Protein AF-A0AA36AF58-F1 (afdb_monomer_lite)

pLDDT: mean 74.73, std 19.26, range [40.38, 96.19]

Sequence (123 aa):
MTAHLLDTKTHTSQHVILAGSQFRGYHTSDVLAQVMVDTHYIFHLQDKVTKTPTDNGKQFLGAFMQFGREVEILPDIPETSADPNVEGVADVDLDEDPEAGDVDEVEYITIEAVLDESSCQCT

Structure (mmCIF, N/CA/C/O backbone):
data_AF-A0AA36AF58-F1
#
_entry.id   AF-A0AA36AF58-F1
#
loop_
_atom_site.group_PDB
_atom_site.id
_atom_site.type_symbol
_atom_site.label_atom_id
_atom_site.label_alt_id
_atom_site.label_comp_id
_atom_site.label_asym_id
_atom_site.label_entity_id
_atom_site.label_seq_id
_atom_site.pdbx_PDB_ins_code
_atom_site.Cartn_x
_atom_site.Cartn_y
_atom_site.Cartn_z
_atom_site.occupancy
_atom_site.B_iso_or_equiv
_atom_site.auth_seq_id
_atom_site.auth_comp_id
_atom_site.auth_asym_id
_atom_site.auth_atom_id
_atom_site.pdbx_PDB_model_num
ATOM 1 N N . MET A 1 1 ? 4.084 0.198 2.523 1.00 91.25 1 MET A N 1
ATOM 2 C CA . MET A 1 1 ? 2.633 0.074 2.753 1.00 91.25 1 MET A CA 1
ATOM 3 C C . MET A 1 1 ? 2.387 -0.274 4.209 1.00 91.25 1 MET A C 1
ATOM 5 O O . MET A 1 1 ? 2.992 -1.212 4.722 1.00 91.25 1 MET A O 1
ATOM 9 N N . THR A 1 2 ? 1.503 0.479 4.850 1.00 96.19 2 THR A N 1
ATOM 10 C CA . THR A 1 2 ? 1.116 0.291 6.250 1.00 96.19 2 THR A CA 1
ATOM 11 C C . THR A 1 2 ? -0.396 0.142 6.287 1.00 96.19 2 THR A C 1
ATOM 13 O O . THR A 1 2 ? -1.096 0.931 5.655 1.00 96.19 2 THR A O 1
ATOM 16 N N . ALA A 1 3 ? -0.905 -0.859 6.998 1.00 95.25 3 ALA A N 1
ATOM 17 C CA . ALA A 1 3 ? -2.329 -0.949 7.285 1.00 95.25 3 ALA A CA 1
ATOM 18 C C . ALA A 1 3 ? -2.625 -0.237 8.601 1.00 95.25 3 ALA A C 1
ATOM 20 O O . ALA A 1 3 ? -1.914 -0.426 9.589 1.00 95.25 3 ALA A O 1
ATOM 21 N N . HIS A 1 4 ? -3.691 0.556 8.602 1.00 94.81 4 HIS A N 1
ATOM 22 C CA . HIS A 1 4 ? -4.229 1.211 9.786 1.00 94.81 4 HIS A CA 1
ATOM 23 C C . HIS A 1 4 ? -5.591 0.599 10.102 1.00 94.81 4 HIS A C 1
ATOM 25 O O . HIS A 1 4 ? -6.449 0.506 9.225 1.00 94.81 4 HIS A O 1
ATOM 31 N N . LEU A 1 5 ? -5.780 0.165 11.344 1.00 94.12 5 LEU A N 1
ATOM 32 C CA . LEU A 1 5 ? -7.012 -0.455 11.815 1.00 94.12 5 LEU A CA 1
ATOM 33 C C . LEU A 1 5 ? -7.519 0.313 13.031 1.00 94.12 5 LEU A C 1
ATOM 35 O O . LEU A 1 5 ? -6.743 0.672 13.912 1.00 94.12 5 LEU A O 1
ATOM 39 N N . LEU A 1 6 ? -8.827 0.542 13.089 1.00 93.38 6 LEU A N 1
ATOM 40 C CA . LEU A 1 6 ? -9.479 1.112 14.261 1.00 93.38 6 LEU A CA 1
ATOM 41 C C . LEU A 1 6 ? -10.153 -0.016 15.045 1.00 93.38 6 LEU A C 1
ATOM 43 O O . LEU A 1 6 ? -11.035 -0.698 14.521 1.00 93.38 6 LEU A O 1
ATOM 47 N N . ASP A 1 7 ? -9.754 -0.212 16.298 1.00 92.69 7 ASP A N 1
ATOM 48 C CA . ASP A 1 7 ? -10.428 -1.156 17.187 1.00 92.69 7 ASP A CA 1
ATOM 49 C C . ASP A 1 7 ? -11.787 -0.580 17.606 1.00 92.69 7 ASP A C 1
ATOM 51 O O . ASP A 1 7 ? -11.874 0.456 18.263 1.00 92.69 7 ASP A O 1
ATOM 55 N N . THR A 1 8 ? -12.863 -1.269 17.234 1.00 90.62 8 THR A N 1
ATOM 56 C CA . THR A 1 8 ? -14.245 -0.844 17.504 1.00 90.62 8 THR A CA 1
ATOM 57 C C . THR A 1 8 ? -14.632 -0.887 18.981 1.00 90.62 8 THR A C 1
ATOM 59 O O . THR A 1 8 ? -15.595 -0.230 19.366 1.00 90.62 8 THR A O 1
ATOM 62 N N . LYS A 1 9 ? -13.912 -1.645 19.817 1.00 94.62 9 LYS A N 1
ATOM 63 C CA . LYS A 1 9 ? -14.191 -1.758 21.257 1.00 94.62 9 LYS A CA 1
ATOM 64 C C . LYS A 1 9 ? -13.426 -0.723 22.063 1.00 94.62 9 LYS A C 1
ATOM 66 O O . LYS A 1 9 ? -13.968 -0.155 23.004 1.00 94.62 9 LYS A O 1
ATOM 71 N N . THR A 1 10 ? -12.157 -0.514 21.721 1.00 94.19 10 THR A N 1
ATOM 72 C CA . THR A 1 10 ? -11.276 0.394 22.468 1.00 94.19 10 THR A CA 1
ATOM 73 C C . THR A 1 10 ? -11.196 1.788 21.850 1.00 94.19 10 THR A C 1
ATOM 75 O O . THR A 1 10 ? -10.675 2.696 22.490 1.00 94.19 10 THR A O 1
ATOM 78 N N . HIS A 1 11 ? -11.711 1.972 20.628 1.00 91.00 11 HIS A N 1
ATOM 79 C CA . HIS A 1 11 ? -11.574 3.189 19.819 1.00 91.00 11 HIS A CA 1
ATOM 80 C C . HIS A 1 11 ? -10.115 3.620 19.601 1.00 91.00 11 HIS A C 1
ATOM 82 O O . HIS A 1 11 ? -9.834 4.790 19.345 1.00 91.00 11 HIS A O 1
ATOM 88 N N . THR A 1 12 ? -9.174 2.677 19.686 1.00 95.50 12 THR A N 1
ATOM 89 C CA . THR A 1 12 ? -7.751 2.944 19.467 1.00 95.50 12 THR A CA 1
ATOM 90 C C . THR A 1 12 ? -7.348 2.624 18.034 1.00 95.50 12 THR A C 1
ATOM 92 O O . THR A 1 12 ? -7.812 1.652 17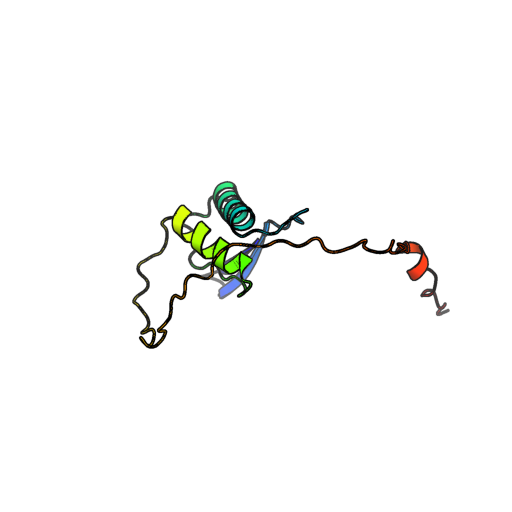.435 1.00 95.50 12 THR A O 1
ATOM 95 N N . SER A 1 13 ? -6.484 3.468 17.472 1.00 92.88 13 SER A N 1
ATOM 96 C CA . SER A 1 13 ? -5.880 3.228 16.165 1.00 92.88 13 SER A CA 1
ATOM 97 C C . SER A 1 13 ? -4.637 2.361 16.332 1.00 92.88 13 SER A C 1
ATOM 99 O O . SER A 1 13 ? -3.768 2.655 17.154 1.00 92.88 13 SER A O 1
ATOM 101 N N . GLN A 1 14 ? -4.556 1.299 15.545 1.00 95.19 14 GLN A N 1
ATOM 102 C CA . GLN A 1 14 ? -3.426 0.386 15.466 1.00 95.19 14 GLN A CA 1
ATOM 103 C C . GLN A 1 14 ? -2.859 0.429 14.050 1.00 95.19 14 GLN A C 1
ATOM 105 O O . GLN A 1 14 ? -3.570 0.726 13.088 1.00 95.19 14 GLN A O 1
ATOM 110 N N . HIS A 1 15 ? -1.570 0.141 13.913 1.00 95.19 15 HIS A N 1
ATOM 111 C CA . HIS A 1 15 ? -0.919 0.115 12.612 1.00 95.19 15 HIS A CA 1
ATOM 112 C C . HIS A 1 15 ? 0.062 -1.046 12.509 1.00 95.19 15 HIS A C 1
ATOM 114 O O . HIS A 1 15 ? 0.666 -1.459 13.498 1.00 95.19 15 HIS A O 1
ATOM 120 N N . VAL A 1 16 ? 0.218 -1.561 11.295 1.00 95.69 16 VAL A N 1
ATOM 121 C CA . VAL A 1 16 ? 1.162 -2.630 10.976 1.00 95.69 16 VAL A CA 1
ATOM 122 C C . VAL A 1 16 ? 1.826 -2.346 9.637 1.00 95.69 16 VAL A C 1
ATOM 124 O O . VAL A 1 16 ? 1.170 -1.959 8.668 1.00 95.69 16 VAL A O 1
ATOM 127 N N . ILE A 1 17 ? 3.143 -2.524 9.585 1.00 95.75 17 ILE A N 1
ATOM 128 C CA . ILE A 1 17 ? 3.919 -2.392 8.352 1.00 95.75 17 ILE A CA 1
ATOM 129 C C . ILE A 1 17 ? 3.752 -3.689 7.560 1.00 95.75 17 ILE A C 1
ATOM 131 O O . ILE A 1 17 ? 4.092 -4.760 8.053 1.00 95.75 17 ILE A O 1
ATOM 135 N N . LEU A 1 18 ? 3.225 -3.584 6.342 1.00 94.81 18 LEU A N 1
ATOM 136 C CA . LEU A 1 18 ? 2.992 -4.727 5.455 1.00 94.81 18 LEU A CA 1
ATOM 137 C C . LEU A 1 18 ? 4.123 -4.895 4.440 1.00 94.81 18 LEU A C 1
ATOM 139 O O . LEU A 1 18 ? 4.572 -6.002 4.169 1.00 94.81 18 LEU A O 1
ATOM 143 N N . ALA A 1 19 ? 4.594 -3.778 3.890 1.00 92.44 19 ALA A N 1
ATOM 144 C CA . ALA A 1 19 ? 5.669 -3.748 2.909 1.00 92.44 19 ALA A CA 1
ATOM 145 C C . ALA A 1 19 ? 6.547 -2.516 3.138 1.00 92.44 19 ALA A C 1
ATOM 147 O O . ALA A 1 19 ? 6.036 -1.431 3.426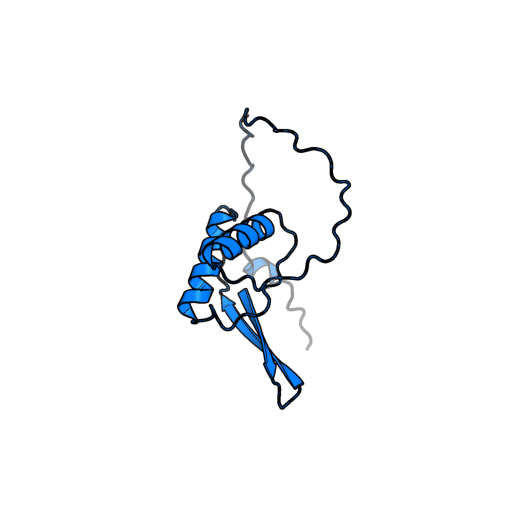 1.00 92.44 19 ALA A O 1
ATOM 148 N N . GLY A 1 20 ? 7.857 -2.671 2.982 1.00 88.75 20 GLY A N 1
ATOM 149 C CA . GLY A 1 20 ? 8.841 -1.623 3.265 1.00 88.75 20 GLY A CA 1
ATOM 150 C C . GLY A 1 20 ? 10.177 -1.884 2.582 1.00 88.75 20 GLY A C 1
ATOM 151 O O . GLY A 1 20 ? 11.226 -1.688 3.184 1.00 88.75 20 GLY A O 1
ATOM 152 N N . SER A 1 21 ? 10.144 -2.401 1.356 1.00 81.38 21 SER A N 1
ATOM 153 C CA . SER A 1 21 ? 11.344 -2.648 0.564 1.00 81.38 21 SER A CA 1
ATOM 154 C C . SER A 1 21 ? 11.783 -1.388 -0.169 1.00 81.38 21 SER A C 1
ATOM 156 O O . SER A 1 21 ? 10.965 -0.663 -0.736 1.00 81.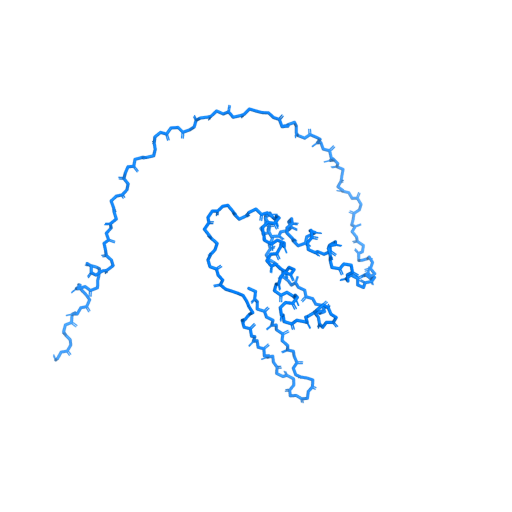38 21 SER A O 1
ATOM 158 N N . GLN A 1 22 ? 13.093 -1.168 -0.214 1.00 80.19 22 GLN A N 1
ATOM 159 C CA . GLN A 1 22 ? 13.678 -0.202 -1.129 1.00 80.19 22 GLN A CA 1
ATOM 160 C C . GLN A 1 22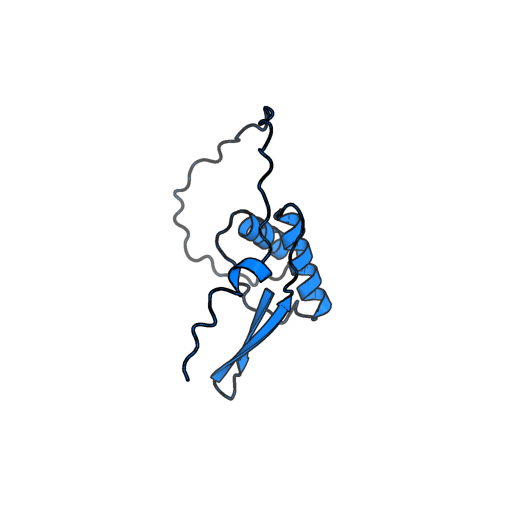 ? 13.616 -0.770 -2.549 1.00 80.19 22 GLN A C 1
ATOM 162 O O . GLN A 1 22 ? 14.172 -1.834 -2.823 1.00 80.19 22 GLN A O 1
ATOM 167 N N . PHE A 1 23 ? 12.954 -0.060 -3.456 1.00 71.88 23 PHE A N 1
ATOM 168 C CA . PHE A 1 23 ? 13.021 -0.372 -4.878 1.00 71.88 23 PHE A CA 1
ATOM 169 C C . PHE A 1 23 ? 14.351 0.134 -5.431 1.00 71.88 23 PHE A C 1
ATOM 171 O O . PHE A 1 23 ? 14.722 1.284 -5.202 1.00 71.88 23 PHE A O 1
ATOM 178 N N . ARG A 1 24 ? 15.078 -0.727 -6.144 1.00 72.69 24 ARG A N 1
ATOM 179 C CA . ARG A 1 24 ? 16.239 -0.328 -6.947 1.00 72.69 24 ARG A CA 1
ATOM 180 C C . ARG A 1 24 ? 15.774 -0.201 -8.398 1.00 72.69 24 ARG A C 1
ATOM 182 O O . ARG A 1 24 ? 15.177 -1.143 -8.908 1.00 72.69 24 ARG A O 1
ATOM 189 N N . GLY A 1 25 ? 16.035 0.938 -9.039 1.00 78.19 25 GLY A N 1
ATOM 190 C CA . GLY A 1 25 ? 15.553 1.248 -10.393 1.00 78.19 25 GLY A CA 1
ATOM 191 C C . GLY A 1 25 ? 14.362 2.213 -10.410 1.00 78.19 25 GLY A C 1
ATOM 192 O O . GLY A 1 25 ? 14.075 2.867 -9.409 1.00 78.19 25 GLY A O 1
ATOM 193 N N . TYR A 1 26 ? 13.689 2.329 -11.559 1.00 78.62 26 TYR A N 1
ATOM 194 C CA . TYR A 1 26 ? 12.589 3.279 -11.751 1.00 78.62 26 TYR A CA 1
ATOM 195 C C . TYR A 1 26 ? 11.336 2.890 -10.953 1.00 78.62 26 TYR A C 1
ATOM 197 O O . TYR A 1 26 ? 10.873 1.752 -10.998 1.00 78.62 26 TYR A O 1
ATOM 205 N N . HIS A 1 27 ? 10.754 3.866 -10.255 1.00 83.06 27 HIS A N 1
ATOM 206 C CA . HIS A 1 27 ? 9.483 3.734 -9.536 1.00 83.06 27 HIS A CA 1
ATOM 207 C C . HIS A 1 27 ? 8.305 4.030 -10.471 1.00 83.06 27 HIS A C 1
ATOM 209 O O . HIS A 1 27 ? 7.588 5.015 -10.289 1.00 83.06 27 HIS A O 1
ATOM 215 N N . THR A 1 28 ? 8.156 3.239 -11.527 1.00 92.00 28 THR A N 1
ATOM 216 C CA . THR A 1 28 ? 7.048 3.398 -12.470 1.00 92.00 28 THR A CA 1
ATOM 217 C C . THR A 1 28 ? 5.730 2.936 -11.848 1.00 92.00 28 THR A C 1
ATOM 219 O O . THR A 1 28 ? 5.707 2.137 -10.905 1.00 92.00 28 THR A O 1
ATOM 222 N N . SER A 1 29 ? 4.615 3.483 -12.336 1.00 91.81 29 SER A N 1
ATOM 223 C CA . SER A 1 29 ? 3.293 3.213 -11.767 1.00 91.81 29 SER A CA 1
ATOM 224 C C . SER A 1 29 ? 2.908 1.734 -11.797 1.00 91.81 29 SER A C 1
ATOM 226 O O . SER A 1 29 ? 2.277 1.255 -10.863 1.00 91.81 29 SER A O 1
ATOM 228 N N . ASP A 1 30 ? 3.301 1.009 -12.843 1.00 91.88 30 ASP A N 1
ATOM 229 C CA . ASP A 1 30 ? 3.044 -0.422 -13.021 1.00 91.88 30 ASP A CA 1
ATOM 230 C C . ASP A 1 30 ? 3.773 -1.267 -11.968 1.00 91.88 30 ASP A C 1
ATOM 232 O O . ASP A 1 30 ? 3.160 -2.120 -11.327 1.00 91.88 30 ASP A O 1
ATOM 236 N N . VAL A 1 31 ? 5.050 -0.969 -11.706 1.00 91.94 31 VAL A N 1
ATOM 237 C CA . VAL A 1 31 ? 5.835 -1.655 -10.668 1.00 91.94 31 VAL A CA 1
ATOM 238 C C . VAL A 1 31 ? 5.222 -1.418 -9.289 1.00 91.94 31 VAL A C 1
ATOM 240 O O . VAL A 1 31 ? 5.088 -2.346 -8.490 1.00 91.94 31 VAL A O 1
ATOM 243 N N . LEU A 1 32 ? 4.818 -0.178 -9.003 1.00 92.69 32 LEU A N 1
ATOM 244 C CA . LEU A 1 32 ? 4.166 0.163 -7.741 1.00 92.69 32 LEU A CA 1
ATOM 245 C C . LEU A 1 32 ? 2.798 -0.522 -7.606 1.00 92.69 32 LEU A C 1
ATOM 247 O O . LEU A 1 32 ? 2.507 -1.060 -6.538 1.00 92.69 32 LEU A O 1
ATOM 251 N N . ALA A 1 33 ? 1.985 -0.552 -8.666 1.00 92.50 33 ALA A N 1
ATOM 252 C CA . ALA A 1 33 ? 0.682 -1.217 -8.666 1.00 92.50 33 ALA A CA 1
ATOM 253 C C . ALA A 1 33 ? 0.819 -2.715 -8.371 1.00 92.50 33 ALA A C 1
ATOM 255 O O . ALA A 1 33 ? 0.132 -3.225 -7.483 1.00 92.50 33 ALA A O 1
ATOM 256 N N . GLN A 1 34 ? 1.777 -3.389 -9.015 1.00 91.69 34 GLN A N 1
ATOM 257 C CA . GLN A 1 34 ? 2.036 -4.808 -8.780 1.00 91.69 34 GLN A CA 1
ATOM 258 C C . GLN A 1 34 ? 2.397 -5.081 -7.316 1.00 91.69 34 GLN A C 1
ATOM 260 O O . GLN A 1 34 ? 1.846 -5.989 -6.702 1.00 91.69 34 GLN A O 1
ATOM 265 N N . VAL A 1 35 ? 3.251 -4.252 -6.708 1.00 92.19 35 VAL A N 1
ATOM 266 C CA . VAL A 1 35 ? 3.587 -4.383 -5.278 1.00 92.19 35 VAL A CA 1
ATOM 267 C C . VAL A 1 35 ? 2.345 -4.227 -4.407 1.00 92.19 35 VAL A C 1
ATOM 269 O O . VAL A 1 35 ? 2.202 -4.929 -3.401 1.00 92.19 35 VAL A O 1
ATOM 272 N N . MET A 1 36 ? 1.459 -3.288 -4.748 1.00 92.56 36 MET A N 1
ATOM 273 C CA . MET A 1 36 ? 0.217 -3.086 -4.010 1.00 92.56 36 MET A CA 1
ATOM 274 C C . MET A 1 36 ? -0.675 -4.330 -4.095 1.00 92.56 36 MET A C 1
ATOM 276 O O . MET A 1 36 ? -1.162 -4.772 -3.050 1.00 92.56 36 MET A O 1
ATOM 280 N N . VAL A 1 37 ? -0.831 -4.925 -5.284 1.00 92.62 37 VAL A N 1
ATOM 281 C CA . VAL A 1 37 ? -1.575 -6.181 -5.494 1.00 92.62 37 VAL A CA 1
ATOM 282 C C . VAL A 1 37 ? -0.942 -7.339 -4.728 1.00 92.62 37 VAL A C 1
ATOM 284 O O . VAL A 1 37 ? -1.627 -7.996 -3.943 1.00 92.62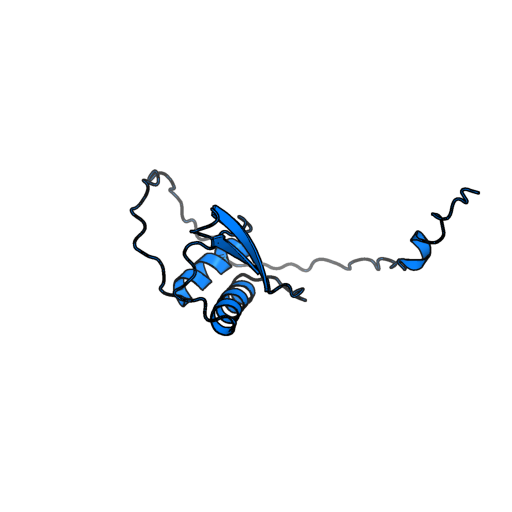 37 VAL A O 1
ATOM 287 N N . ASP A 1 38 ? 0.366 -7.545 -4.877 1.00 92.75 38 ASP A N 1
ATOM 288 C CA . ASP A 1 38 ? 1.100 -8.627 -4.219 1.00 92.75 38 ASP A CA 1
ATOM 289 C C . ASP A 1 38 ? 0.975 -8.527 -2.699 1.00 92.75 38 ASP A C 1
ATOM 291 O O . ASP A 1 38 ? 0.679 -9.512 -2.025 1.00 92.75 38 ASP A O 1
ATOM 295 N N . THR A 1 39 ? 1.124 -7.318 -2.148 1.00 93.44 39 THR A N 1
ATOM 296 C CA . THR A 1 39 ? 0.959 -7.078 -0.709 1.00 93.44 39 THR A CA 1
ATOM 297 C C . THR A 1 39 ? -0.461 -7.432 -0.261 1.00 93.44 39 THR A C 1
ATOM 299 O O . THR A 1 39 ? -0.633 -8.126 0.742 1.00 93.44 39 THR A O 1
ATOM 302 N N . HIS A 1 40 ? -1.494 -7.019 -1.002 1.00 92.88 40 HIS A N 1
ATOM 303 C CA . HIS A 1 40 ? -2.876 -7.374 -0.661 1.00 92.88 40 HIS A CA 1
ATOM 304 C C . HIS A 1 40 ? -3.117 -8.884 -0.726 1.00 92.88 40 HIS A C 1
ATOM 306 O O . HIS A 1 40 ? -3.812 -9.423 0.138 1.00 92.88 40 HIS A O 1
ATOM 312 N N . TYR A 1 41 ? -2.521 -9.570 -1.702 1.00 92.31 41 TYR A N 1
ATOM 313 C CA . TYR A 1 41 ? -2.640 -11.014 -1.854 1.00 92.31 41 TYR A CA 1
ATOM 314 C C . TYR A 1 41 ? -1.944 -11.779 -0.724 1.00 92.31 41 TYR A C 1
ATOM 316 O O . TYR A 1 41 ? -2.574 -12.626 -0.091 1.00 92.31 41 TYR A O 1
ATOM 324 N N . ILE A 1 42 ? -0.687 -11.435 -0.421 1.00 95.06 42 ILE A N 1
ATOM 325 C CA . ILE A 1 42 ? 0.136 -12.070 0.622 1.00 95.06 42 ILE A CA 1
ATOM 326 C C . ILE A 1 42 ? -0.546 -12.002 1.993 1.00 95.06 42 ILE A C 1
ATOM 328 O O . ILE A 1 42 ? -0.506 -12.967 2.754 1.00 95.06 42 ILE A O 1
ATOM 332 N N . PHE A 1 43 ? -1.185 -10.874 2.311 1.00 94.44 43 PHE A N 1
ATOM 333 C CA . PHE A 1 43 ? -1.850 -10.664 3.600 1.00 94.44 43 PHE A CA 1
ATOM 334 C C . PHE A 1 43 ? -3.364 -10.944 3.574 1.00 94.44 43 PHE A C 1
ATOM 336 O O . PHE A 1 43 ? -4.040 -10.741 4.588 1.00 94.44 43 PHE A O 1
ATOM 343 N N . HIS A 1 44 ? -3.906 -11.425 2.450 1.00 92.69 44 HIS A N 1
ATOM 344 C CA . HIS A 1 44 ? -5.333 -11.710 2.255 1.00 92.69 44 HIS A CA 1
ATOM 345 C C . HIS A 1 44 ? -6.240 -10.531 2.661 1.00 92.69 44 HIS A C 1
ATOM 347 O O . HIS A 1 44 ? -7.106 -10.656 3.543 1.00 92.69 44 HIS A O 1
ATOM 353 N N . LEU A 1 45 ? -5.968 -9.358 2.082 1.00 91.38 45 LEU A N 1
ATOM 354 C CA . LEU A 1 45 ? -6.583 -8.072 2.426 1.00 91.38 45 LEU A CA 1
ATOM 355 C C . LEU A 1 45 ? -7.688 -7.613 1.469 1.00 91.38 45 LEU A C 1
ATOM 357 O O . LEU A 1 45 ? -8.300 -6.585 1.748 1.00 91.38 45 LEU A O 1
ATOM 361 N N . GLN A 1 46 ? -7.947 -8.354 0.390 1.00 85.25 46 GLN A N 1
ATOM 362 C CA . GLN A 1 46 ? -8.842 -7.969 -0.706 1.00 85.25 46 GLN A CA 1
ATOM 363 C C . GLN A 1 46 ? -10.181 -7.427 -0.184 1.00 85.25 46 GLN A C 1
ATOM 365 O O . GLN A 1 46 ? -10.497 -6.267 -0.409 1.00 85.25 46 GLN A O 1
ATOM 370 N N . ASP A 1 47 ? -10.879 -8.189 0.659 1.00 86.88 47 ASP A N 1
ATOM 371 C CA . ASP A 1 47 ? -12.210 -7.809 1.164 1.00 86.88 47 ASP A CA 1
ATOM 372 C C . ASP A 1 47 ? -12.189 -7.103 2.533 1.00 86.88 47 ASP A C 1
ATOM 374 O O . ASP A 1 47 ? -13.214 -6.978 3.205 1.00 86.88 47 ASP A O 1
ATOM 378 N N . LYS A 1 48 ? -11.008 -6.696 3.013 1.00 90.31 48 LYS A N 1
ATOM 379 C CA . LYS A 1 48 ? -10.825 -6.131 4.366 1.00 90.31 48 LYS A CA 1
ATOM 380 C C . LYS A 1 48 ? -10.452 -4.655 4.350 1.00 90.31 48 LYS A C 1
ATOM 382 O O . LYS A 1 48 ? -10.623 -3.970 5.360 1.00 90.31 48 LYS A O 1
ATOM 387 N N . VAL A 1 49 ? -9.907 -4.173 3.238 1.00 90.44 49 VAL A N 1
ATOM 388 C CA . VAL A 1 49 ? -9.461 -2.789 3.097 1.00 90.44 49 VAL A CA 1
ATOM 389 C C . VAL A 1 49 ? -10.639 -1.923 2.681 1.00 90.44 49 VAL A C 1
ATOM 391 O O . VAL A 1 49 ? -11.285 -2.163 1.671 1.00 90.44 49 VAL A O 1
ATOM 394 N N . THR A 1 50 ? -10.925 -0.898 3.479 1.00 89.62 50 THR A N 1
ATOM 395 C CA . THR A 1 50 ? -12.018 0.047 3.201 1.00 89.62 50 THR A CA 1
ATOM 396 C C . THR A 1 50 ? -11.538 1.295 2.475 1.00 89.62 50 THR A C 1
ATOM 398 O O . THR A 1 50 ? -12.303 1.915 1.741 1.00 89.62 50 THR A O 1
ATOM 401 N N . LYS A 1 51 ? -10.286 1.699 2.715 1.00 89.81 51 LYS A N 1
ATOM 402 C CA . LYS A 1 51 ? -9.656 2.888 2.141 1.00 89.81 51 LYS A CA 1
ATOM 403 C C . LYS A 1 51 ? -8.154 2.668 2.025 1.00 89.81 51 LYS A C 1
ATOM 405 O O . LYS A 1 51 ? -7.534 2.164 2.959 1.00 89.81 51 LYS A O 1
ATOM 410 N N . THR A 1 52 ? -7.583 3.157 0.933 1.00 91.62 52 THR A N 1
ATOM 411 C CA . THR A 1 52 ? -6.143 3.114 0.669 1.00 91.62 52 THR A CA 1
ATOM 412 C C . THR A 1 52 ? -5.683 4.526 0.316 1.00 91.62 52 THR A C 1
ATOM 414 O O . THR A 1 52 ? -5.780 4.921 -0.842 1.00 91.62 52 THR A O 1
ATOM 417 N N . PRO A 1 53 ? -5.260 5.337 1.303 1.00 91.00 53 PRO A N 1
ATOM 418 C CA . PRO A 1 53 ? -4.729 6.663 1.026 1.00 91.00 53 PRO A CA 1
ATOM 419 C C . PRO A 1 53 ? -3.334 6.553 0.399 1.00 91.00 53 PRO A C 1
ATOM 421 O O . PRO A 1 53 ? -2.502 5.765 0.852 1.00 91.00 53 PRO A O 1
ATOM 424 N N . THR A 1 54 ? -3.070 7.374 -0.611 1.00 92.12 54 THR A N 1
ATOM 425 C CA . THR A 1 54 ? -1.753 7.529 -1.239 1.00 92.12 54 THR A CA 1
ATOM 426 C C . THR A 1 54 ? -1.342 8.997 -1.217 1.00 92.12 54 THR A C 1
ATOM 428 O O . THR A 1 54 ? -2.163 9.873 -0.939 1.00 92.12 54 THR A O 1
ATOM 431 N N . ASP A 1 55 ? -0.072 9.280 -1.499 1.00 90.69 55 ASP A N 1
ATOM 432 C CA . ASP A 1 55 ? 0.326 10.646 -1.833 1.00 90.69 55 ASP A CA 1
ATOM 433 C C . ASP A 1 55 ? -0.160 11.036 -3.245 1.00 90.69 55 ASP A C 1
ATOM 435 O O . ASP A 1 55 ? -0.683 10.211 -4.001 1.00 90.69 55 ASP A O 1
ATOM 439 N N . ASN A 1 56 ? 0.000 12.317 -3.585 1.00 93.62 56 ASN A N 1
ATOM 440 C CA . ASN A 1 56 ? -0.360 12.872 -4.894 1.00 93.62 56 ASN A CA 1
ATOM 441 C C . ASN A 1 56 ? 0.779 12.754 -5.926 1.00 93.62 56 ASN A C 1
ATOM 443 O O . ASN A 1 56 ? 0.768 13.448 -6.945 1.00 93.62 56 ASN A O 1
ATOM 447 N N . GLY A 1 57 ? 1.803 11.937 -5.672 1.00 92.06 57 GLY A N 1
ATOM 448 C CA . GLY A 1 57 ? 2.887 11.719 -6.618 1.00 92.06 57 GLY A CA 1
ATOM 449 C C . GLY A 1 57 ? 2.352 11.078 -7.896 1.00 92.06 57 GLY A C 1
ATOM 450 O O . GLY A 1 57 ? 1.602 10.108 -7.837 1.00 92.06 57 GLY A O 1
ATOM 451 N N . LYS A 1 58 ? 2.758 11.583 -9.068 1.00 91.38 58 LYS A N 1
ATOM 452 C CA . LYS A 1 58 ? 2.269 11.103 -10.379 1.00 91.38 58 LYS A CA 1
ATOM 453 C C . LYS A 1 58 ? 2.337 9.575 -10.514 1.00 91.38 58 LYS A C 1
ATOM 455 O O . LYS A 1 58 ? 1.404 8.960 -11.020 1.00 91.38 58 LYS A O 1
ATOM 460 N N . GLN A 1 59 ? 3.426 8.977 -10.031 1.00 90.31 59 GLN A N 1
ATOM 461 C CA . GLN A 1 59 ? 3.626 7.530 -10.081 1.00 90.31 59 GLN A CA 1
ATOM 462 C C . GLN A 1 59 ? 2.683 6.777 -9.139 1.00 90.31 59 GLN A C 1
ATOM 464 O O . GLN A 1 59 ? 2.109 5.771 -9.543 1.00 90.31 59 GLN A O 1
ATOM 469 N N . PHE A 1 60 ? 2.458 7.283 -7.924 1.00 91.81 60 PHE A N 1
ATOM 470 C CA . PHE A 1 60 ? 1.509 6.694 -6.978 1.00 91.81 60 PHE A CA 1
ATOM 471 C C . PHE A 1 60 ? 0.064 6.855 -7.435 1.00 91.81 60 PHE A C 1
ATOM 473 O O . PHE A 1 60 ? -0.711 5.918 -7.289 1.00 91.81 60 PHE A O 1
ATOM 480 N N . LEU A 1 61 ? -0.290 7.988 -8.045 1.00 92.00 61 LEU A N 1
ATOM 481 C CA . LEU A 1 61 ? -1.616 8.192 -8.621 1.00 92.00 61 LEU A CA 1
ATOM 482 C C . LEU A 1 61 ? -1.876 7.199 -9.761 1.00 92.00 61 LEU A C 1
ATOM 484 O O . LEU A 1 61 ? -2.894 6.511 -9.752 1.00 92.00 61 LEU A O 1
ATOM 488 N N . GLY A 1 62 ? -0.933 7.064 -10.701 1.00 92.81 62 GLY A N 1
ATOM 489 C CA . GLY A 1 62 ? -1.025 6.063 -11.767 1.00 92.81 62 GLY A CA 1
ATOM 490 C C . GLY A 1 62 ? -1.115 4.639 -11.215 1.00 92.81 62 GLY A C 1
ATOM 491 O O . GLY A 1 62 ? -1.954 3.854 -11.659 1.00 92.81 62 GLY A O 1
ATOM 492 N N . ALA A 1 63 ? -0.307 4.331 -10.196 1.00 93.06 63 ALA A N 1
ATOM 493 C CA . ALA A 1 63 ? -0.287 3.022 -9.557 1.00 93.06 63 ALA A CA 1
ATOM 494 C C . ALA A 1 63 ? -1.610 2.725 -8.859 1.00 93.06 63 ALA A C 1
ATOM 496 O O . ALA A 1 63 ? -2.146 1.634 -8.996 1.00 93.06 63 ALA A O 1
ATOM 497 N N . PHE A 1 64 ? -2.170 3.712 -8.159 1.00 92.25 64 PHE A N 1
ATOM 498 C CA . PHE A 1 64 ? -3.443 3.603 -7.465 1.00 92.25 64 PHE A CA 1
ATOM 499 C C . PHE A 1 64 ? -4.600 3.366 -8.437 1.00 92.25 64 PHE A C 1
ATOM 501 O O . PHE A 1 64 ? -5.434 2.496 -8.195 1.00 92.25 64 PHE A O 1
ATOM 508 N N . MET A 1 65 ? -4.630 4.082 -9.566 1.00 91.69 65 MET A N 1
ATOM 509 C CA . MET A 1 65 ? -5.641 3.869 -10.608 1.00 91.69 65 MET A CA 1
ATOM 510 C C . MET A 1 65 ? -5.516 2.492 -11.271 1.00 91.69 65 MET A C 1
ATOM 512 O O . MET A 1 65 ? -6.523 1.881 -11.626 1.00 91.69 65 MET A O 1
ATOM 516 N N . GLN A 1 66 ? -4.296 1.993 -11.470 1.00 91.69 66 GLN A N 1
ATOM 517 C CA . GLN A 1 66 ? -4.073 0.651 -12.003 1.00 91.69 66 GLN A CA 1
ATOM 518 C C . GLN A 1 66 ? -4.458 -0.433 -10.987 1.00 91.69 66 GLN A C 1
ATOM 520 O O . GLN A 1 66 ? -5.292 -1.279 -11.295 1.00 91.69 66 GLN A O 1
ATOM 525 N N . PHE A 1 67 ? -3.949 -0.332 -9.760 1.00 89.81 67 PHE A N 1
ATOM 526 C CA . PHE A 1 67 ? -4.291 -1.196 -8.633 1.00 89.81 67 PHE A CA 1
ATOM 527 C C . PHE A 1 67 ? -5.809 -1.274 -8.412 1.00 89.81 67 PHE A C 1
ATOM 529 O O . PHE A 1 67 ? -6.364 -2.361 -8.304 1.00 89.81 67 PHE A O 1
ATOM 536 N N . GLY A 1 68 ? -6.510 -0.135 -8.409 1.00 83.94 68 GLY A N 1
ATOM 537 C CA . GLY A 1 68 ? -7.962 -0.093 -8.216 1.00 83.94 68 GLY A CA 1
ATOM 538 C C . GLY A 1 68 ? -8.759 -0.799 -9.320 1.00 83.94 68 GLY A C 1
ATOM 539 O O . GLY A 1 68 ? -9.821 -1.349 -9.038 1.00 83.94 68 GLY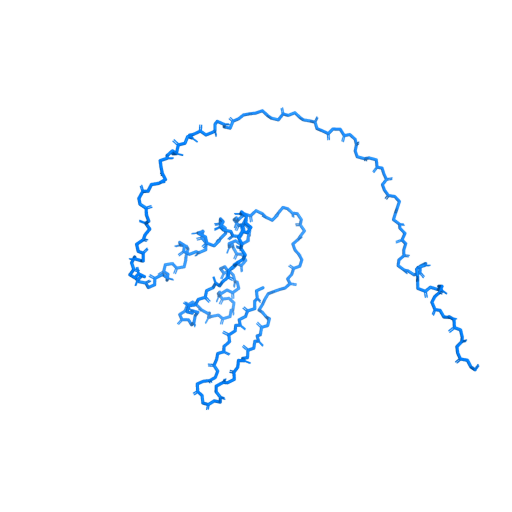 A O 1
ATOM 540 N N . ARG A 1 69 ? -8.239 -0.832 -10.557 1.00 81.69 69 ARG A N 1
ATOM 541 C CA . ARG A 1 69 ? -8.833 -1.599 -11.667 1.00 81.69 69 ARG A CA 1
ATOM 542 C C . ARG A 1 69 ? -8.573 -3.095 -11.534 1.00 81.69 69 ARG A C 1
ATOM 544 O O . ARG A 1 69 ? -9.468 -3.880 -11.803 1.00 81.69 69 ARG A O 1
ATOM 551 N N . GLU A 1 70 ? -7.372 -3.478 -11.113 1.00 71.94 70 GLU A N 1
ATOM 552 C CA . GLU A 1 70 ? -6.982 -4.883 -10.929 1.00 71.94 70 GLU A CA 1
ATOM 553 C C . GLU A 1 70 ? -7.690 -5.541 -9.738 1.00 71.94 70 GLU A C 1
ATOM 555 O O . GLU A 1 70 ? -7.859 -6.759 -9.716 1.00 71.94 70 GLU A O 1
ATOM 560 N N . VAL A 1 71 ? -8.123 -4.744 -8.758 1.00 63.06 71 VAL A N 1
ATOM 561 C CA . VAL A 1 71 ? -8.800 -5.247 -7.563 1.00 63.06 71 VAL A CA 1
ATOM 562 C C . VAL A 1 71 ? -10.321 -5.377 -7.743 1.00 63.06 71 VAL A C 1
ATOM 564 O O . VAL A 1 71 ? -10.902 -6.159 -7.009 1.00 63.06 71 VAL A O 1
ATOM 567 N N . GLU A 1 72 ? -10.985 -4.683 -8.683 1.00 57.44 72 GLU A N 1
ATOM 568 C CA . GLU A 1 72 ? -12.467 -4.657 -8.824 1.00 57.44 72 GLU A CA 1
ATOM 569 C C . GLU A 1 72 ? -13.231 -4.564 -7.473 1.00 57.44 72 GLU A C 1
ATOM 571 O O . GLU A 1 72 ? -14.319 -5.107 -7.293 1.00 57.44 72 GLU A O 1
ATOM 576 N N . ILE A 1 73 ? -12.669 -3.837 -6.501 1.00 53.38 73 ILE A N 1
ATOM 577 C CA . ILE A 1 73 ? -13.305 -3.493 -5.220 1.00 53.38 73 ILE A CA 1
ATOM 578 C C . ILE A 1 73 ? -13.279 -1.973 -5.115 1.00 53.38 73 ILE A C 1
ATOM 580 O O . ILE A 1 73 ? -12.484 -1.379 -4.391 1.00 53.38 73 ILE A O 1
ATOM 584 N N . LEU A 1 74 ? -14.147 -1.312 -5.872 1.00 44.62 74 LEU A N 1
ATOM 585 C CA . LEU A 1 74 ? -14.609 0.014 -5.491 1.00 44.62 74 LEU A CA 1
ATOM 586 C C . LEU A 1 74 ? -16.102 -0.120 -5.191 1.00 44.62 74 LEU A C 1
ATOM 588 O O . LEU A 1 74 ? -16.880 -0.339 -6.118 1.00 44.62 74 LEU A O 1
ATOM 592 N N . PRO A 1 75 ? -16.529 -0.053 -3.914 1.00 43.44 75 PRO A N 1
ATOM 593 C CA . PRO A 1 75 ? -17.936 0.164 -3.628 1.00 43.44 75 PRO A CA 1
ATOM 594 C C . PRO A 1 75 ? -18.347 1.491 -4.265 1.00 43.44 75 PRO A C 1
ATOM 596 O O . PRO A 1 75 ? -17.590 2.459 -4.206 1.00 43.44 75 PRO A O 1
ATOM 599 N N . ASP A 1 76 ? -19.535 1.491 -4.864 1.00 42.50 76 ASP A N 1
ATOM 600 C CA . ASP A 1 76 ? -20.195 2.627 -5.504 1.00 42.50 76 ASP A CA 1
ATOM 601 C C . ASP A 1 76 ? -20.081 3.867 -4.599 1.00 42.50 76 ASP A C 1
ATOM 603 O O . ASP A 1 76 ? -20.766 4.003 -3.580 1.00 42.50 76 ASP A O 1
ATOM 607 N N . ILE A 1 77 ? -19.115 4.732 -4.901 1.00 49.81 77 ILE A N 1
ATOM 608 C CA . ILE A 1 77 ? -18.930 5.996 -4.198 1.00 49.81 77 ILE A CA 1
ATOM 609 C C . ILE A 1 77 ? -20.009 6.904 -4.785 1.00 49.81 77 ILE A C 1
ATOM 611 O O . ILE A 1 77 ? -19.949 7.152 -5.989 1.00 49.81 77 ILE A O 1
ATOM 615 N N . PRO A 1 78 ? -20.999 7.405 -4.018 1.00 43.34 78 PRO A N 1
ATOM 616 C CA . PRO A 1 78 ? -21.901 8.406 -4.564 1.00 43.34 78 PRO A CA 1
ATOM 617 C C . PRO A 1 78 ? -21.042 9.580 -5.024 1.00 43.34 78 PRO A C 1
ATOM 619 O O . PRO A 1 78 ? -20.280 10.129 -4.222 1.00 43.34 78 PRO A O 1
ATOM 622 N N . GLU A 1 79 ? -21.128 9.899 -6.317 1.00 43.78 79 GLU A N 1
ATOM 623 C CA . GLU A 1 79 ? -20.396 10.989 -6.948 1.00 43.78 79 GLU A CA 1
ATOM 624 C C . GLU A 1 79 ? -20.598 12.257 -6.119 1.00 43.78 79 GLU A C 1
ATOM 626 O O . GLU A 1 79 ? -21.649 12.901 -6.148 1.00 43.78 79 GLU A O 1
ATOM 631 N N . THR A 1 80 ? -19.591 12.615 -5.325 1.00 46.75 80 THR A N 1
ATOM 632 C CA . THR A 1 80 ? -19.525 13.965 -4.794 1.00 46.75 80 THR A CA 1
ATOM 633 C C . THR A 1 80 ? -19.227 14.849 -5.993 1.00 46.75 80 THR A C 1
ATOM 635 O O . THR A 1 80 ? -18.207 14.682 -6.654 1.00 46.75 80 THR A O 1
ATOM 638 N N . SER A 1 81 ? -20.178 15.726 -6.298 1.00 51.66 81 SER A N 1
ATOM 639 C CA . SER A 1 81 ? -20.209 16.655 -7.425 1.00 51.66 81 SER A CA 1
ATOM 640 C C . SER A 1 81 ? -18.828 17.223 -7.775 1.00 51.66 81 SER A C 1
ATOM 642 O O . SER A 1 81 ? -18.364 18.172 -7.136 1.00 51.66 81 SER A O 1
ATOM 644 N N . ALA A 1 82 ? -18.186 16.647 -8.790 1.00 44.69 82 ALA A N 1
ATOM 645 C CA . ALA A 1 82 ? -17.078 17.280 -9.480 1.00 44.69 82 ALA A CA 1
ATOM 646 C C . ALA A 1 82 ? -17.662 18.348 -10.417 1.00 44.69 82 ALA A C 1
ATOM 648 O O . ALA A 1 82 ? -18.549 18.074 -11.225 1.00 44.69 82 ALA A O 1
ATOM 649 N N . ASP A 1 83 ? -17.199 19.579 -10.242 1.00 48.34 83 ASP A N 1
ATOM 650 C CA . ASP A 1 83 ? -17.462 20.724 -11.112 1.00 48.34 83 ASP A CA 1
ATOM 651 C C . ASP A 1 83 ? -17.075 20.374 -12.571 1.00 48.34 83 ASP A C 1
ATOM 653 O O . ASP A 1 83 ? -15.946 19.928 -12.793 1.00 48.34 83 ASP A O 1
ATOM 657 N N . PRO A 1 84 ? -17.968 20.518 -13.573 1.00 46.44 84 PRO A N 1
ATOM 658 C CA . PRO A 1 84 ? -17.752 20.005 -14.929 1.00 46.44 84 PRO A CA 1
ATOM 659 C C . PRO A 1 84 ? -16.787 20.840 -15.788 1.00 46.44 84 PRO A C 1
ATOM 661 O O . PRO A 1 84 ? -16.744 20.649 -17.001 1.00 46.44 84 PRO A O 1
ATOM 664 N N . ASN A 1 85 ? -16.010 21.761 -15.214 1.00 45.25 85 ASN A N 1
ATOM 665 C CA . ASN A 1 85 ? -15.183 22.680 -15.995 1.00 45.25 85 ASN A CA 1
ATOM 666 C C . ASN A 1 85 ? -13.684 22.326 -16.011 1.00 45.25 85 ASN A C 1
ATOM 668 O O . ASN A 1 85 ? -12.838 23.133 -15.626 1.00 45.25 85 ASN A O 1
ATOM 672 N N . VAL A 1 86 ? -13.346 21.128 -16.494 1.00 48.00 86 VAL A N 1
ATOM 673 C CA . VAL A 1 86 ? -11.997 20.829 -17.006 1.00 48.00 86 VAL A CA 1
ATOM 674 C C . VAL A 1 86 ? -12.134 20.421 -18.470 1.00 48.00 86 VAL A C 1
ATOM 676 O O . VAL A 1 86 ? -12.224 19.244 -18.811 1.00 48.00 86 VAL A O 1
ATOM 679 N N . GLU A 1 87 ? -12.202 21.426 -19.342 1.00 47.75 87 GLU A N 1
ATOM 680 C CA . GLU A 1 87 ? -11.938 21.248 -20.767 1.00 47.75 87 GLU A CA 1
ATOM 681 C C . GLU A 1 87 ? -10.441 21.004 -21.001 1.00 47.75 87 GLU A C 1
ATOM 683 O O . GLU A 1 87 ? -9.594 21.699 -20.437 1.00 47.75 87 GLU A O 1
ATOM 688 N N . GLY A 1 88 ? -10.133 20.068 -21.902 1.00 40.38 88 GLY A N 1
ATOM 689 C CA . GLY A 1 88 ? -8.846 20.016 -22.597 1.00 40.38 88 GLY A CA 1
ATOM 690 C C . GLY A 1 88 ? -8.023 18.756 -22.356 1.00 40.38 88 GLY A C 1
ATOM 691 O O . GLY A 1 88 ? -6.967 18.813 -21.734 1.00 40.38 88 GLY A O 1
ATOM 692 N N . VAL A 1 89 ? -8.451 17.630 -22.931 1.00 51.75 89 VAL A N 1
ATOM 693 C CA . VAL A 1 89 ? -7.496 16.612 -23.384 1.00 51.75 89 VAL A CA 1
ATOM 694 C C . VAL A 1 89 ? -6.808 17.166 -24.632 1.00 51.75 89 VAL A C 1
ATOM 696 O O . VAL A 1 89 ? -7.435 17.331 -25.674 1.00 51.75 89 VAL A O 1
ATOM 699 N N . ALA A 1 90 ? -5.538 17.535 -24.503 1.00 42.44 90 ALA A N 1
ATOM 700 C CA . ALA A 1 90 ? -4.658 17.717 -25.644 1.00 42.44 90 ALA A CA 1
ATOM 701 C C . ALA A 1 90 ? -3.680 16.547 -25.627 1.00 42.44 90 ALA A C 1
ATOM 703 O O . ALA A 1 90 ? -2.909 16.393 -24.677 1.00 42.44 90 ALA A O 1
ATOM 704 N N . ASP A 1 91 ? -3.780 15.711 -26.656 1.00 50.34 91 ASP A N 1
ATOM 705 C CA . ASP A 1 91 ? -2.777 14.726 -27.024 1.00 50.34 91 ASP A CA 1
ATOM 706 C C . ASP A 1 91 ? -1.409 15.421 -27.071 1.00 50.34 91 ASP A C 1
ATOM 708 O O . ASP A 1 91 ? -1.184 16.319 -27.882 1.00 50.34 91 ASP A O 1
ATOM 712 N N . VAL A 1 92 ? -0.517 15.065 -26.148 1.00 49.84 92 VAL A N 1
ATOM 713 C CA . VAL A 1 92 ? 0.889 15.470 -26.212 1.00 49.84 92 VAL A CA 1
ATOM 714 C C . VAL A 1 92 ? 1.643 14.320 -26.850 1.00 49.84 92 VAL A C 1
ATOM 716 O O . VAL A 1 92 ? 1.818 13.264 -26.237 1.00 49.84 92 VAL A O 1
ATOM 719 N N . ASP A 1 93 ? 2.010 14.551 -28.107 1.00 42.28 93 ASP A N 1
ATOM 720 C CA . ASP A 1 93 ? 2.842 13.698 -28.939 1.00 42.28 93 ASP A CA 1
ATOM 721 C C . ASP A 1 93 ? 4.088 13.216 -28.181 1.00 42.28 93 ASP A C 1
ATOM 723 O O . ASP A 1 93 ? 4.851 13.992 -27.601 1.00 42.28 93 ASP A O 1
ATOM 727 N N . LEU A 1 94 ? 4.264 11.897 -28.194 1.00 55.38 94 LEU A N 1
ATOM 728 C CA . LEU A 1 94 ? 5.520 11.221 -27.910 1.00 55.38 94 LEU A CA 1
ATOM 729 C C . LEU A 1 94 ? 6.445 11.463 -29.102 1.00 55.38 94 LEU A C 1
ATOM 731 O O . LEU A 1 94 ? 6.211 10.841 -30.130 1.00 55.38 94 LEU A O 1
ATOM 735 N N . ASP A 1 95 ? 7.467 12.310 -28.970 1.00 47.53 95 ASP A N 1
ATOM 736 C CA . ASP A 1 95 ? 8.762 12.090 -29.627 1.00 47.53 95 ASP A CA 1
ATOM 737 C C . ASP A 1 95 ? 9.862 13.061 -29.143 1.00 47.53 95 ASP A C 1
ATOM 739 O O . ASP A 1 95 ? 9.605 14.204 -28.771 1.00 47.53 95 ASP A O 1
ATOM 743 N N . GLU A 1 96 ? 11.091 12.539 -29.211 1.00 47.91 96 GLU A N 1
ATOM 744 C CA . GLU A 1 96 ? 12.422 13.169 -29.108 1.00 47.91 96 GLU A CA 1
ATOM 745 C C . GLU A 1 96 ? 13.147 13.201 -27.742 1.00 47.91 96 GLU A C 1
ATOM 747 O O . GLU A 1 96 ? 13.093 14.141 -26.950 1.00 47.91 96 GLU A O 1
ATOM 752 N N . ASP A 1 97 ? 13.932 12.132 -27.560 1.00 58.53 97 ASP A N 1
ATOM 753 C CA . ASP A 1 97 ? 15.225 12.064 -26.867 1.00 58.53 97 ASP A CA 1
ATOM 754 C C . ASP A 1 97 ? 16.240 13.066 -27.452 1.00 58.53 97 ASP A C 1
ATOM 756 O O . ASP A 1 97 ? 16.409 13.139 -28.674 1.00 58.53 97 ASP A O 1
ATOM 760 N N . PRO A 1 98 ? 16.956 13.807 -26.590 1.00 50.28 98 PRO A N 1
ATOM 761 C CA . PRO A 1 98 ? 18.401 13.867 -26.784 1.00 50.28 98 PRO A CA 1
ATOM 762 C C . PRO A 1 98 ? 19.197 13.699 -25.475 1.00 50.28 98 PRO A C 1
ATOM 764 O O . PRO A 1 98 ? 19.166 14.566 -24.600 1.00 50.28 98 PRO A O 1
ATOM 767 N N . GLU A 1 99 ? 19.951 12.597 -25.395 1.00 55.62 99 GLU A N 1
ATOM 768 C CA . GLU A 1 99 ? 21.311 12.447 -24.844 1.00 55.62 99 GLU A CA 1
ATOM 769 C C . GLU A 1 99 ? 21.781 13.583 -23.915 1.00 55.62 99 GLU A C 1
ATOM 771 O O . GLU A 1 99 ? 22.199 14.658 -24.359 1.00 55.62 99 GLU A O 1
ATOM 776 N N . ALA A 1 100 ? 21.784 13.309 -22.608 1.00 56.47 100 ALA A N 1
ATOM 777 C CA . ALA A 1 100 ? 22.343 14.184 -21.585 1.00 56.47 100 ALA A CA 1
ATOM 778 C C . ALA A 1 100 ? 23.567 13.527 -20.925 1.00 56.47 100 ALA A C 1
ATOM 780 O O . ALA A 1 100 ? 23.434 12.818 -19.933 1.00 56.47 100 ALA A O 1
ATOM 781 N N . GLY A 1 101 ? 24.730 13.784 -21.533 1.00 45.94 101 GLY A N 1
ATOM 782 C CA . GLY A 1 101 ? 25.974 14.275 -20.918 1.00 45.94 101 GLY A CA 1
ATOM 783 C C . GLY A 1 101 ? 26.535 13.583 -19.669 1.00 45.94 101 GLY A C 1
ATOM 784 O O . GLY A 1 101 ? 25.869 13.472 -18.645 1.00 45.94 101 GLY A O 1
ATOM 785 N N . ASP A 1 102 ? 27.824 13.237 -19.750 1.00 54.97 102 ASP A N 1
ATOM 786 C CA . ASP A 1 102 ? 28.697 12.760 -18.672 1.00 54.97 102 ASP A CA 1
ATOM 787 C C . ASP A 1 102 ? 28.368 13.362 -17.292 1.00 54.97 102 ASP A C 1
ATOM 789 O O . ASP A 1 102 ? 28.506 14.565 -17.062 1.00 54.97 102 ASP A O 1
ATOM 793 N N . VAL A 1 103 ? 27.946 12.509 -16.356 1.00 58.94 103 VAL A N 1
ATOM 794 C CA . VAL A 1 103 ? 27.806 12.868 -14.942 1.00 58.94 103 VAL A CA 1
ATOM 795 C C . VAL A 1 103 ? 29.152 12.666 -14.245 1.00 58.94 103 VAL A C 1
ATOM 797 O O . VAL A 1 103 ? 29.650 11.545 -14.163 1.00 58.94 103 VAL A O 1
ATOM 800 N N . ASP A 1 104 ? 29.745 13.763 -13.771 1.00 57.41 104 ASP A N 1
ATOM 801 C CA . ASP A 1 104 ? 30.995 13.775 -13.007 1.00 57.41 104 ASP A CA 1
ATOM 802 C C . ASP A 1 104 ? 30.973 12.789 -11.821 1.00 57.41 104 ASP A C 1
ATOM 804 O O . ASP A 1 104 ? 29.979 12.643 -11.101 1.00 57.41 104 ASP A O 1
ATOM 808 N N . GLU A 1 105 ? 32.112 12.128 -11.611 1.00 60.78 105 GLU A N 1
ATOM 809 C CA . GLU A 1 105 ? 32.385 11.176 -10.534 1.00 60.78 105 GLU A CA 1
ATOM 810 C C . GLU A 1 105 ? 32.254 11.862 -9.160 1.00 60.78 105 GLU A C 1
ATOM 812 O O . GLU A 1 105 ? 33.090 12.672 -8.763 1.00 60.78 105 GLU A O 1
ATOM 817 N N . VAL A 1 106 ? 31.183 11.561 -8.419 1.00 67.62 106 VAL A N 1
ATOM 818 C CA . VAL A 1 106 ? 30.995 12.060 -7.048 1.00 67.62 106 VAL A CA 1
ATOM 819 C C . VAL A 1 106 ? 31.714 11.156 -6.045 1.00 67.62 106 VAL A C 1
ATOM 821 O O . VAL A 1 106 ? 31.407 9.973 -5.911 1.00 67.62 106 VAL A O 1
ATOM 824 N N . GLU A 1 107 ? 32.678 11.729 -5.324 1.00 67.50 107 GLU A N 1
ATOM 825 C CA . GLU A 1 107 ? 33.465 11.054 -4.290 1.00 67.50 107 GLU A CA 1
ATOM 826 C C . GLU A 1 107 ? 32.587 10.694 -3.077 1.00 67.50 107 GLU A C 1
ATOM 828 O O . GLU A 1 107 ? 31.985 11.553 -2.428 1.00 67.50 107 GLU A O 1
ATOM 833 N N . TYR A 1 108 ? 32.498 9.399 -2.770 1.00 70.62 108 TYR A N 1
ATOM 834 C CA . TYR A 1 108 ? 31.740 8.896 -1.627 1.00 70.62 108 TYR A CA 1
ATOM 835 C C . TYR A 1 108 ? 32.581 8.976 -0.355 1.00 70.62 108 TYR A C 1
ATOM 837 O O . TYR A 1 108 ? 33.622 8.330 -0.248 1.00 70.62 108 TYR A O 1
ATOM 845 N N . ILE A 1 109 ? 32.093 9.707 0.645 1.00 75.00 109 ILE A N 1
ATOM 846 C CA . ILE A 1 109 ? 32.698 9.729 1.979 1.00 75.00 109 ILE A CA 1
ATOM 847 C C . ILE A 1 109 ? 32.003 8.677 2.848 1.00 75.00 109 ILE A C 1
ATOM 849 O O . ILE A 1 109 ? 30.773 8.624 2.932 1.00 75.00 109 ILE A O 1
ATOM 853 N N . THR A 1 110 ? 32.786 7.823 3.502 1.00 70.94 110 THR A N 1
ATOM 854 C CA . THR A 1 110 ? 32.284 6.779 4.399 1.00 70.94 110 THR A CA 1
ATOM 855 C C . THR A 1 110 ? 31.718 7.391 5.682 1.00 70.94 110 THR A C 1
ATOM 857 O O . THR A 1 110 ? 32.332 8.269 6.285 1.00 70.94 110 THR A O 1
ATOM 860 N N . ILE A 1 111 ? 30.573 6.880 6.147 1.00 66.00 111 ILE A N 1
ATOM 861 C CA . ILE A 1 111 ? 29.861 7.359 7.351 1.00 66.00 111 ILE A CA 1
ATOM 862 C C . ILE A 1 111 ? 30.765 7.335 8.600 1.00 66.00 111 ILE A C 1
ATOM 864 O O . ILE A 1 111 ? 30.630 8.179 9.483 1.00 66.00 111 ILE A O 1
ATOM 868 N N . GLU A 1 112 ? 31.728 6.410 8.652 1.00 65.81 112 GLU A N 1
ATOM 869 C CA . GLU A 1 112 ? 32.695 6.281 9.749 1.00 65.81 112 GLU A CA 1
ATOM 870 C C . GLU A 1 112 ? 33.549 7.546 9.955 1.00 65.81 112 GLU A C 1
ATOM 872 O O . GLU A 1 112 ? 33.878 7.867 11.093 1.00 65.81 112 GLU A O 1
ATOM 877 N N . ALA A 1 113 ? 33.831 8.315 8.896 1.00 64.38 113 ALA A N 1
ATOM 878 C CA . ALA A 1 113 ? 34.614 9.551 8.985 1.00 64.38 113 ALA A CA 1
ATOM 879 C C . ALA A 1 113 ? 33.842 10.718 9.632 1.00 64.38 113 ALA A C 1
ATOM 881 O O . ALA A 1 113 ? 34.453 11.648 10.145 1.00 64.38 113 ALA A O 1
ATOM 882 N N . VAL A 1 114 ? 32.505 10.674 9.628 1.00 63.94 114 VAL A N 1
ATOM 883 C CA . VAL A 1 114 ? 31.646 11.738 10.187 1.00 63.94 114 VAL A CA 1
ATOM 884 C C . VAL A 1 114 ? 31.386 11.523 11.682 1.00 63.94 114 VAL A C 1
ATOM 886 O O . VAL A 1 114 ? 31.075 12.461 12.415 1.00 63.94 114 VAL A O 1
ATOM 889 N N . LEU A 1 115 ? 31.509 10.283 12.157 1.00 61.06 115 LEU A N 1
ATOM 890 C CA . LEU A 1 115 ? 31.173 9.916 13.533 1.00 61.06 115 LEU A CA 1
ATOM 891 C C . LEU A 1 115 ? 32.334 10.106 14.524 1.00 61.06 115 LEU A C 1
ATOM 893 O O . LEU A 1 115 ? 32.078 10.160 15.727 1.00 61.06 115 LEU A O 1
ATOM 897 N N . ASP A 1 116 ? 33.574 10.260 14.049 1.00 57.31 116 ASP A N 1
ATOM 898 C CA . ASP A 1 116 ? 34.761 10.385 14.913 1.00 57.31 116 ASP A CA 1
ATOM 899 C C . ASP A 1 116 ? 34.939 11.800 15.511 1.00 57.31 116 ASP A C 1
ATOM 901 O O . ASP A 1 116 ? 35.574 11.972 16.549 1.00 57.31 116 ASP A O 1
ATOM 905 N N . GLU A 1 117 ? 34.298 12.829 14.940 1.00 61.75 117 GLU A N 1
ATOM 906 C CA . GLU A 1 117 ? 34.409 14.213 15.441 1.00 61.75 117 GLU A CA 1
ATOM 907 C C . GLU A 1 117 ? 33.406 14.571 16.554 1.00 61.75 117 GLU A C 1
ATOM 909 O O . GLU A 1 117 ? 33.472 15.659 17.125 1.00 61.75 117 GLU A O 1
ATOM 914 N N . SER A 1 118 ? 32.480 13.672 16.913 1.00 59.91 118 SER A N 1
ATOM 915 C CA . SER A 1 118 ? 31.428 13.977 17.903 1.00 59.91 118 SER A CA 1
ATOM 916 C C . SER A 1 118 ? 31.688 13.451 19.318 1.00 59.91 118 SER A C 1
ATOM 918 O O . SER A 1 118 ? 30.874 13.690 20.209 1.00 59.91 118 SER A O 1
ATOM 920 N N . SER A 1 119 ? 32.829 12.810 19.593 1.00 55.88 119 SER A N 1
ATOM 921 C CA . SER A 1 119 ? 33.206 12.455 20.970 1.00 55.88 119 SER A CA 1
ATOM 922 C C . SER A 1 119 ? 33.979 13.588 21.660 1.00 55.88 119 SER A C 1
ATOM 924 O O . SER A 1 119 ? 35.078 13.390 22.185 1.00 55.88 119 SER A O 1
ATOM 926 N N . CYS A 1 120 ? 33.380 14.782 21.710 1.00 57.47 120 CYS A N 1
ATOM 927 C CA . CYS A 1 120 ? 33.728 15.777 22.721 1.00 57.47 120 CYS A CA 1
ATOM 928 C C . CYS A 1 120 ? 33.474 15.158 24.103 1.00 57.47 120 CYS A C 1
ATOM 930 O O . CYS A 1 120 ? 32.337 14.902 24.497 1.00 57.47 120 CYS A O 1
ATOM 932 N N . GLN A 1 121 ? 34.564 14.874 24.809 1.00 53.72 121 GLN A N 1
ATOM 933 C CA . GLN A 1 121 ? 34.578 14.301 26.147 1.00 53.72 121 GLN A CA 1
ATOM 934 C C . GLN A 1 121 ? 33.846 15.228 27.128 1.00 53.72 121 GLN A C 1
ATOM 936 O O . GLN A 1 121 ? 34.300 16.337 27.401 1.00 53.72 121 GLN A O 1
ATOM 941 N N . CYS A 1 122 ? 32.740 14.754 27.699 1.00 50.44 122 CYS A N 1
ATOM 942 C CA . CYS A 1 122 ? 32.261 15.241 28.987 1.00 50.44 122 CYS A CA 1
ATOM 943 C C . CYS A 1 122 ? 32.717 14.250 30.064 1.00 50.44 122 CYS A C 1
ATOM 945 O O . CYS A 1 122 ? 32.076 13.220 30.275 1.00 50.44 122 CYS A O 1
ATOM 947 N N . THR A 1 123 ? 33.826 14.578 30.725 1.00 50.91 123 THR A N 1
ATOM 948 C CA . THR A 1 123 ? 34.191 14.067 32.057 1.00 50.91 123 THR A CA 1
ATOM 949 C C . THR A 1 123 ? 34.338 15.242 32.998 1.00 50.91 123 THR A C 1
ATOM 951 O O . THR A 1 123 ? 34.889 16.269 32.542 1.00 50.91 123 THR A O 1
#

Secondary structure (DSSP, 8-state):
-EEEEE-TTT--EEEEE---PPPPS---HHHHHHHHHHHHHHTT-TTT-S-----S-HHHHHHHHHHHHHH------------S---------------------PPPPPTHHHHGGG-----

Organism: Octopus vulgaris (NCBI:txid6645)

Foldseek 3Di:
DKDWDQDPVVRDIDIDDQDDDDDDDDLALCVLLVVVVVSCVVVVCLPPDPDDDDDPPPSVVSNVVVNCVVSVDDDPDPDPDDDPPDDDDDDDDDDDDDDDDDDDDDDDDDPVVVPVVPCPDDD

Radius of gyration: 22.69 Å; chains: 1; bounding box: 57×35×62 Å